Protein AF-A0A2L1KDX0-F1 (afdb_monomer_lite)

Organism: Pseudomonas aeruginosa (NCBI:txid287)

pLDDT: mean 83.4, std 14.48, range [37.75, 96.75]

Secondary structure (DSSP, 8-state):
----B-HHHHHHHHHHHHSPPPPPP--SS--HHHHHHHHTTEEEHHHHHHHHHTT--HHHHTTHHHHHHHHHHTTPPPEEEEPPPSSTT----EEEEEEHHHHHHHHHHHHHHT-S---HHHHHHHHHHHTT-SS--HHHHHHHTHHHHTTT------BSS----SS-----TTSSTTS---

Foldseek 3Di:
DDQADAPVLVVVLVVQLPPDADDDDPDPADDPLLVCCVVQQWDFLVSLLVLLLVFFCTPNSCVSVCLVSLCVRVVLDKDWGWDDDPDPPDDTDTGITHGLLSSLLSLLLCVLSRGRHDSPNSLVVCLVVLPPDPDDDPSSVCSVCVVVCPPVDHDDHHHPDDDDDPDPDPPDPPPVPPPDDD

Structure (mmCIF, N/CA/C/O backbone):
data_AF-A0A2L1KDX0-F1
#
_entry.id   AF-A0A2L1KDX0-F1
#
loop_
_atom_site.group_PDB
_atom_site.id
_atom_site.type_symbol
_atom_site.label_atom_id
_atom_site.label_alt_id
_atom_site.label_comp_id
_atom_site.label_asym_id
_atom_site.label_entity_id
_atom_site.label_seq_id
_atom_site.pdbx_PDB_ins_code
_atom_site.Cartn_x
_atom_site.Cartn_y
_atom_site.Cartn_z
_atom_site.occupancy
_atom_site.B_iso_or_equiv
_atom_site.auth_seq_id
_atom_site.auth_comp_id
_atom_site.auth_asym_id
_atom_site.auth_atom_id
_atom_site.pdbx_PDB_model_num
ATOM 1 N N . MET A 1 1 ? -5.563 15.302 -9.505 1.00 49.91 1 MET A N 1
ATOM 2 C CA . MET A 1 1 ? -4.332 14.512 -9.282 1.00 49.91 1 MET A CA 1
ATOM 3 C C . MET A 1 1 ? -3.136 15.306 -9.788 1.00 49.91 1 MET A C 1
ATOM 5 O O . MET A 1 1 ? -2.991 15.447 -10.994 1.00 49.91 1 MET A O 1
ATOM 9 N N . THR A 1 2 ? -2.333 15.890 -8.900 1.00 51.81 2 THR A N 1
ATOM 10 C CA . THR A 1 2 ? -1.117 16.643 -9.279 1.00 51.81 2 THR A CA 1
ATOM 11 C C . THR A 1 2 ? 0.015 16.386 -8.287 1.00 51.81 2 THR A C 1
ATOM 13 O O . THR A 1 2 ? 0.687 17.306 -7.841 1.00 51.81 2 THR A O 1
ATOM 16 N N . GLY A 1 3 ? 0.221 15.123 -7.917 1.00 62.00 3 GLY A N 1
ATOM 17 C CA . GLY A 1 3 ? 1.580 14.687 -7.620 1.00 62.00 3 GLY A CA 1
ATOM 18 C C . GLY A 1 3 ? 2.328 14.545 -8.944 1.00 62.00 3 GLY A C 1
ATOM 19 O O . GLY A 1 3 ? 1.717 14.214 -9.962 1.00 62.00 3 GLY A O 1
ATOM 20 N N . LYS A 1 4 ? 3.624 14.838 -8.966 1.00 73.31 4 LYS A N 1
ATOM 21 C CA . LYS A 1 4 ? 4.484 14.569 -10.120 1.00 73.31 4 LYS A CA 1
ATOM 22 C C . LYS A 1 4 ? 5.607 13.654 -9.646 1.00 73.31 4 LYS A C 1
ATOM 24 O O . LYS A 1 4 ? 6.218 13.939 -8.621 1.00 73.31 4 LYS A O 1
ATOM 29 N N . LEU A 1 5 ? 5.830 12.547 -10.350 1.00 85.12 5 LEU A N 1
ATOM 30 C CA . LEU A 1 5 ? 7.018 11.713 -10.148 1.00 85.12 5 LEU A CA 1
ATOM 31 C C . LEU A 1 5 ? 8.145 12.253 -11.021 1.00 85.12 5 LEU A C 1
ATOM 33 O O . LEU A 1 5 ? 7.871 12.759 -12.110 1.00 85.12 5 LEU A O 1
ATOM 37 N N . SER A 1 6 ? 9.398 12.112 -10.591 1.00 88.50 6 SER A N 1
ATOM 38 C CA . SER A 1 6 ? 10.500 12.451 -11.490 1.00 88.50 6 SER A CA 1
ATOM 39 C C . SER A 1 6 ? 10.538 11.484 -12.675 1.00 88.50 6 SER A C 1
ATOM 41 O O . SER A 1 6 ? 10.159 10.311 -12.554 1.00 88.50 6 SER A O 1
ATOM 43 N N . SER A 1 7 ? 11.008 11.957 -13.831 1.00 87.88 7 SER A N 1
ATOM 44 C CA . SER A 1 7 ? 11.210 11.097 -15.008 1.00 87.88 7 SER A CA 1
ATOM 45 C C . SER A 1 7 ? 12.053 9.855 -14.677 1.00 87.88 7 SER A C 1
ATOM 47 O O . SER A 1 7 ? 11.688 8.739 -15.049 1.00 87.88 7 SER A O 1
ATOM 49 N N . ASP A 1 8 ? 13.122 10.025 -13.894 1.00 89.38 8 ASP A N 1
ATOM 50 C CA . ASP A 1 8 ? 14.001 8.935 -13.461 1.00 89.38 8 ASP A CA 1
ATOM 51 C C . ASP A 1 8 ? 13.272 7.898 -12.600 1.00 89.38 8 ASP A C 1
ATOM 53 O O . ASP A 1 8 ? 13.445 6.692 -12.789 1.00 89.38 8 ASP A O 1
ATOM 57 N N . GLN A 1 9 ? 12.439 8.344 -11.653 1.00 89.94 9 GLN A N 1
ATOM 58 C CA . GLN A 1 9 ? 11.630 7.441 -10.831 1.00 89.94 9 GLN A CA 1
ATOM 59 C C . GLN A 1 9 ? 10.656 6.647 -11.697 1.00 89.94 9 GLN A C 1
ATOM 61 O O . GLN A 1 9 ? 10.554 5.429 -11.549 1.00 89.94 9 GLN A O 1
ATOM 66 N N . LEU A 1 10 ? 9.980 7.316 -12.633 1.00 91.12 10 LEU A N 1
ATOM 67 C CA . LEU A 1 10 ? 9.020 6.676 -13.524 1.00 91.12 10 LEU A CA 1
ATOM 68 C C . LEU A 1 10 ? 9.699 5.649 -14.438 1.00 91.12 10 LEU A C 1
ATOM 70 O O . LEU A 1 10 ? 9.182 4.544 -14.598 1.00 91.12 10 LEU A O 1
ATOM 74 N N . GLN A 1 11 ? 10.884 5.957 -14.972 1.00 91.50 11 GLN A N 1
ATOM 75 C CA . GLN A 1 11 ? 11.664 5.018 -15.782 1.00 91.50 11 GLN A CA 1
ATOM 76 C C . GLN A 1 11 ? 12.094 3.783 -14.978 1.00 91.50 11 GLN A C 1
ATOM 78 O O . GLN A 1 11 ? 12.028 2.661 -15.484 1.00 91.50 11 GLN A O 1
ATOM 83 N N . ARG A 1 12 ? 12.506 3.961 -13.717 1.00 92.19 12 ARG A N 1
ATOM 84 C CA . ARG A 1 12 ? 12.883 2.843 -12.837 1.00 92.19 12 ARG A CA 1
ATOM 85 C C . ARG A 1 12 ? 11.685 1.975 -12.456 1.00 92.19 12 ARG A C 1
ATOM 87 O O . ARG A 1 12 ? 11.806 0.752 -12.491 1.00 92.19 12 ARG A O 1
ATOM 94 N N . ILE A 1 13 ? 10.540 2.588 -12.149 1.00 92.81 13 ILE A N 1
ATOM 95 C CA . ILE A 1 13 ? 9.279 1.873 -11.899 1.00 92.81 13 ILE A CA 1
ATOM 96 C C . ILE A 1 13 ? 8.877 1.087 -13.148 1.00 92.81 13 ILE A C 1
ATOM 98 O O . ILE A 1 13 ? 8.608 -0.105 -13.053 1.00 92.81 13 ILE A O 1
ATOM 102 N N . TYR A 1 14 ? 8.908 1.714 -14.326 1.00 92.31 14 TYR A N 1
ATOM 103 C CA . TYR A 1 14 ? 8.610 1.042 -15.590 1.00 92.31 14 TYR A CA 1
ATOM 104 C C . TYR A 1 14 ? 9.521 -0.170 -15.813 1.00 92.31 14 TYR A C 1
ATOM 106 O O . TYR A 1 14 ? 9.027 -1.271 -16.049 1.00 92.31 14 TYR A O 1
ATOM 114 N N . LYS A 1 15 ? 10.840 0.002 -15.652 1.00 92.50 15 LYS A N 1
ATOM 115 C CA . LYS A 1 15 ? 11.811 -1.092 -15.777 1.00 92.50 15 LYS A CA 1
ATOM 116 C C . LYS A 1 15 ? 11.481 -2.252 -14.831 1.00 92.50 15 LYS A C 1
ATOM 118 O O . LYS A 1 15 ? 11.413 -3.390 -15.286 1.00 92.50 15 LYS A O 1
ATOM 123 N N . LEU A 1 16 ? 11.209 -1.967 -13.557 1.00 92.19 16 LEU A N 1
ATOM 124 C CA . LEU A 1 16 ? 10.825 -2.985 -12.574 1.00 92.19 16 LEU A CA 1
ATOM 125 C C . LEU A 1 16 ? 9.546 -3.720 -12.993 1.00 92.19 16 LEU A C 1
ATOM 127 O O . LEU A 1 16 ? 9.490 -4.947 -12.959 1.00 92.19 16 LEU A O 1
ATOM 131 N N . LEU A 1 17 ? 8.519 -2.987 -13.424 1.00 91.81 17 LEU A N 1
ATOM 132 C CA . LEU A 1 17 ? 7.225 -3.565 -13.783 1.00 91.81 17 LEU A CA 1
ATOM 133 C C . LEU A 1 17 ? 7.271 -4.401 -15.069 1.00 91.81 17 LEU A C 1
ATOM 135 O O . LEU A 1 17 ? 6.442 -5.300 -15.221 1.00 91.81 17 LEU A O 1
ATOM 139 N N . THR A 1 18 ? 8.241 -4.150 -15.957 1.00 91.56 18 THR A N 1
ATOM 140 C CA . THR A 1 18 ? 8.487 -4.983 -17.149 1.00 91.56 18 THR A CA 1
ATOM 141 C C . THR A 1 18 ? 9.176 -6.315 -16.847 1.00 91.56 18 THR A C 1
ATOM 143 O O . THR A 1 18 ? 9.129 -7.222 -17.678 1.00 91.56 18 THR A O 1
ATOM 146 N N . GLU A 1 19 ? 9.788 -6.480 -15.670 1.00 90.12 19 GLU A N 1
ATOM 147 C CA . GLU A 1 19 ? 10.314 -7.780 -15.249 1.00 90.12 19 GLU A CA 1
ATOM 148 C C . GLU A 1 19 ? 9.167 -8.778 -15.019 1.00 90.12 19 GLU A C 1
ATOM 150 O O . GLU A 1 19 ? 8.057 -8.408 -14.615 1.00 90.12 19 GLU A O 1
ATOM 155 N N . LYS A 1 20 ? 9.447 -10.071 -15.243 1.00 86.38 20 LYS A N 1
ATOM 156 C CA . LYS A 1 20 ? 8.461 -11.148 -15.090 1.00 86.38 20 LYS A CA 1
ATOM 157 C C . LYS A 1 20 ? 7.826 -11.085 -13.702 1.00 86.38 20 LYS A C 1
ATOM 159 O O . LYS A 1 20 ? 8.500 -11.287 -12.694 1.00 86.38 20 LYS A O 1
ATOM 164 N N . ARG A 1 21 ? 6.516 -10.838 -13.668 1.00 84.06 21 ARG A N 1
ATOM 165 C CA . ARG A 1 21 ? 5.755 -10.734 -12.424 1.00 84.06 21 ARG A CA 1
ATOM 166 C C . ARG A 1 21 ? 5.834 -12.056 -11.640 1.00 84.06 21 ARG A C 1
ATOM 168 O O . ARG A 1 21 ? 5.499 -13.102 -12.209 1.00 84.06 21 ARG A O 1
ATOM 175 N N . PRO A 1 22 ? 6.243 -12.027 -10.358 1.00 81.69 22 PRO A N 1
ATOM 176 C CA . PRO A 1 22 ? 6.112 -13.173 -9.470 1.00 81.69 22 PRO A CA 1
ATOM 177 C C . PRO A 1 22 ? 4.653 -13.627 -9.401 1.00 81.69 22 PRO A C 1
ATOM 179 O O . PRO A 1 22 ? 3.738 -12.800 -9.370 1.00 81.69 22 PRO A O 1
ATOM 182 N N . ARG A 1 23 ? 4.420 -14.942 -9.383 1.00 78.00 23 ARG A N 1
ATOM 183 C CA . ARG A 1 23 ? 3.089 -15.455 -9.054 1.00 78.00 23 ARG A CA 1
ATOM 184 C C . ARG A 1 23 ? 2.869 -15.229 -7.567 1.00 78.00 23 ARG A C 1
ATOM 186 O O . ARG A 1 23 ? 3.692 -15.642 -6.757 1.00 78.00 23 ARG A O 1
ATOM 193 N N . LEU A 1 24 ? 1.787 -14.540 -7.240 1.00 77.62 24 LEU A N 1
ATOM 194 C CA . LEU A 1 24 ? 1.299 -14.472 -5.877 1.00 77.62 24 LEU A CA 1
ATOM 195 C C . LEU A 1 24 ? 0.308 -15.611 -5.714 1.00 77.62 24 LEU A C 1
ATOM 197 O O . LEU A 1 24 ? -0.673 -15.668 -6.455 1.00 77.62 24 LEU A O 1
ATOM 201 N N . ASP A 1 25 ? 0.581 -16.508 -4.777 1.00 70.31 25 ASP A N 1
ATOM 202 C CA . ASP A 1 25 ? -0.404 -17.506 -4.390 1.00 70.31 25 ASP A CA 1
ATOM 203 C C . ASP A 1 25 ? -1.550 -16.811 -3.650 1.00 70.31 25 ASP A C 1
ATOM 205 O O . ASP A 1 25 ? -1.316 -15.915 -2.824 1.00 70.31 25 ASP A O 1
ATOM 209 N N . ASP A 1 26 ? -2.783 -17.229 -3.942 1.00 65.69 26 ASP A N 1
ATOM 210 C CA . ASP A 1 26 ? -3.959 -16.805 -3.187 1.00 65.69 26 ASP A CA 1
ATOM 211 C C . ASP A 1 26 ? -3.832 -17.343 -1.760 1.00 65.69 26 ASP A C 1
ATOM 213 O O . ASP A 1 26 ? -4.078 -18.510 -1.454 1.00 65.69 26 ASP A O 1
ATOM 217 N N . ARG A 1 27 ? -3.365 -16.469 -0.870 1.00 75.38 27 ARG A N 1
ATOM 218 C CA . ARG A 1 27 ? -3.181 -16.778 0.544 1.00 75.38 27 ARG A CA 1
ATOM 219 C C . ARG A 1 27 ? -4.527 -16.741 1.252 1.00 75.38 27 ARG A C 1
ATOM 221 O O . ARG A 1 27 ? -5.283 -15.790 1.093 1.00 75.38 27 ARG A O 1
ATOM 228 N N . MET A 1 28 ? -4.780 -17.746 2.088 1.00 76.56 28 MET A N 1
ATOM 229 C CA . MET A 1 28 ? -6.018 -17.910 2.866 1.00 76.56 28 MET A CA 1
ATOM 230 C C . MET A 1 28 ? -6.064 -17.080 4.163 1.00 76.56 28 MET A C 1
ATOM 232 O O . MET A 1 28 ? -7.025 -17.184 4.918 1.00 76.56 28 MET A O 1
ATOM 236 N N . GLY A 1 29 ? -5.044 -16.271 4.464 1.00 85.75 29 GLY A N 1
ATOM 237 C CA . GLY A 1 29 ? -5.042 -15.476 5.690 1.00 85.75 29 GLY A CA 1
ATOM 238 C C . GLY A 1 29 ? -3.926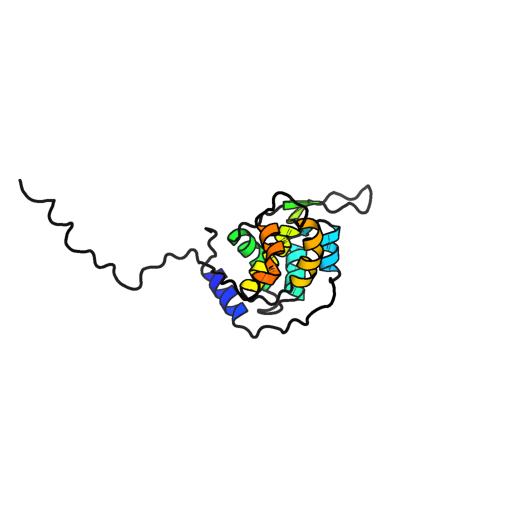 -14.444 5.775 1.00 85.75 29 GLY A C 1
ATOM 239 O O . GLY A 1 29 ? -3.033 -14.392 4.929 1.00 85.75 29 GLY A O 1
ATOM 240 N N . LEU A 1 30 ? -4.001 -13.633 6.831 1.00 90.00 30 LEU A N 1
ATOM 241 C CA . LEU A 1 30 ? -3.057 -12.557 7.120 1.00 90.00 30 LEU A CA 1
ATOM 242 C C . LEU A 1 30 ? -1.716 -13.113 7.611 1.00 90.00 30 LEU A C 1
ATOM 244 O O . LEU A 1 30 ? -1.665 -13.966 8.506 1.00 90.00 30 LEU A O 1
ATOM 248 N N . THR A 1 31 ? -0.628 -12.574 7.078 1.00 90.62 31 THR A N 1
ATOM 249 C CA . THR A 1 31 ? 0.738 -12.751 7.582 1.00 90.62 31 THR A CA 1
ATOM 250 C C . THR A 1 31 ? 0.916 -12.078 8.951 1.00 90.62 31 THR A C 1
ATOM 252 O O . THR A 1 31 ? 0.115 -11.222 9.333 1.00 90.62 31 THR A O 1
ATOM 255 N N . PRO A 1 32 ? 1.973 -12.419 9.713 1.00 89.94 32 PRO A N 1
ATOM 256 C CA . PRO A 1 32 ? 2.265 -11.741 10.976 1.00 89.94 32 PRO A CA 1
ATOM 257 C C . PRO A 1 32 ? 2.405 -10.217 10.839 1.00 89.94 32 PRO A C 1
ATOM 259 O O . PRO A 1 32 ? 1.898 -9.490 11.686 1.00 89.94 32 PRO A O 1
ATOM 262 N N . ALA A 1 33 ? 3.026 -9.730 9.758 1.00 89.00 33 ALA A N 1
ATOM 263 C CA . ALA A 1 33 ? 3.182 -8.297 9.498 1.00 89.00 33 ALA A CA 1
ATOM 264 C C . ALA A 1 33 ? 1.835 -7.606 9.226 1.00 89.00 33 ALA A C 1
ATOM 266 O O . ALA A 1 33 ? 1.561 -6.534 9.758 1.00 89.00 33 ALA A O 1
ATOM 267 N N . GLU A 1 34 ? 0.958 -8.249 8.453 1.00 93.12 34 GLU A N 1
ATOM 268 C CA . GLU A 1 34 ? -0.387 -7.738 8.174 1.00 93.12 34 GLU A CA 1
ATOM 269 C C . GLU A 1 34 ? -1.267 -7.714 9.430 1.00 93.12 34 GLU A C 1
ATOM 271 O O . GLU A 1 34 ? -2.015 -6.763 9.636 1.00 93.12 34 GLU A O 1
ATOM 276 N N . ARG A 1 35 ? -1.155 -8.718 10.310 1.00 92.81 35 ARG A N 1
ATOM 277 C CA . ARG A 1 35 ? -1.843 -8.693 11.614 1.00 92.81 35 ARG A CA 1
ATOM 278 C C . ARG A 1 35 ? -1.322 -7.569 12.497 1.00 92.81 35 ARG A C 1
ATOM 280 O O . ARG A 1 35 ? -2.125 -6.826 13.047 1.00 92.81 35 ARG A O 1
ATOM 287 N N . ALA A 1 36 ? -0.002 -7.397 12.566 1.00 90.19 36 ALA A N 1
ATOM 288 C CA . ALA A 1 36 ? 0.612 -6.323 13.339 1.00 90.19 36 ALA A CA 1
ATOM 289 C C . ALA A 1 36 ? 0.168 -4.932 12.853 1.00 90.19 36 ALA A C 1
ATOM 291 O O . ALA A 1 36 ? -0.107 -4.068 13.682 1.00 90.19 36 ALA A O 1
ATOM 292 N N . LEU A 1 37 ? 0.025 -4.734 11.535 1.00 92.50 37 LEU A N 1
ATOM 293 C CA . LEU A 1 37 ? -0.551 -3.519 10.943 1.00 92.50 37 LEU A CA 1
ATOM 294 C C . LEU A 1 37 ? -1.965 -3.241 11.483 1.00 92.50 37 LEU A C 1
ATOM 296 O O . LEU A 1 37 ? -2.263 -2.110 11.867 1.00 92.50 37 LEU A O 1
ATOM 300 N N . LEU A 1 38 ? -2.832 -4.259 11.521 1.00 93.00 38 LEU A N 1
ATOM 301 C CA . LEU A 1 38 ? -4.207 -4.112 12.013 1.00 93.00 38 LEU A CA 1
ATOM 302 C C . LEU A 1 38 ? -4.254 -3.863 13.527 1.00 93.00 38 LEU A C 1
ATOM 304 O O . LEU A 1 38 ? -4.964 -2.968 13.976 1.00 93.00 38 LEU A O 1
ATOM 308 N N . GLU A 1 39 ? -3.487 -4.627 14.306 1.00 90.06 39 GLU A N 1
ATOM 309 C CA . GLU A 1 39 ? -3.449 -4.539 15.773 1.00 90.06 39 GLU A CA 1
ATOM 310 C C . GLU A 1 39 ? -2.868 -3.209 16.266 1.00 90.06 39 GLU A C 1
ATOM 312 O O . GLU A 1 39 ? -3.370 -2.632 17.229 1.00 90.06 39 GLU A O 1
ATOM 317 N N . CYS A 1 40 ? -1.826 -2.701 15.601 1.00 87.50 40 CYS A N 1
ATOM 318 C CA . CYS A 1 40 ? -1.191 -1.434 15.967 1.00 87.50 40 CYS A CA 1
ATOM 319 C C . CYS A 1 40 ? -1.951 -0.203 15.450 1.00 87.50 40 CYS A C 1
ATOM 321 O O . CYS A 1 40 ? -1.585 0.918 15.797 1.00 87.50 40 CYS A O 1
ATOM 323 N N . GLY A 1 41 ? -2.972 -0.380 14.603 1.00 89.94 41 GLY A N 1
ATOM 324 C CA . GLY A 1 41 ? -3.711 0.730 13.996 1.00 89.94 41 GLY A CA 1
ATOM 325 C C . GLY A 1 41 ? -2.918 1.523 12.945 1.00 89.94 41 GLY A C 1
ATOM 326 O O . GLY A 1 41 ? -3.360 2.588 12.509 1.00 89.94 41 GLY A O 1
ATOM 327 N N . GLY A 1 42 ? -1.773 1.010 12.500 1.00 92.81 42 GLY A N 1
ATOM 328 C CA . GLY A 1 42 ? -0.905 1.656 11.523 1.00 92.81 42 GLY A CA 1
ATOM 329 C C . GLY A 1 42 ? 0.414 0.915 11.344 1.00 92.81 42 GLY A C 1
ATOM 330 O O . GLY A 1 42 ? 0.694 -0.070 12.029 1.00 92.81 42 GLY A O 1
ATOM 331 N N . ILE A 1 43 ? 1.226 1.390 10.405 1.00 94.06 43 ILE A N 1
ATOM 332 C CA . ILE A 1 43 ? 2.524 0.797 10.071 1.00 94.06 43 ILE A CA 1
ATOM 333 C C . ILE A 1 43 ? 3.560 1.884 9.814 1.00 94.06 43 ILE A C 1
ATOM 335 O O . ILE A 1 43 ? 3.275 2.875 9.138 1.00 94.06 43 ILE A O 1
ATOM 339 N N . SER A 1 44 ? 4.759 1.715 10.375 1.00 93.44 44 SER A N 1
ATOM 340 C CA . SER A 1 44 ? 5.863 2.644 10.122 1.00 93.44 44 SER A CA 1
ATOM 341 C C . SER A 1 44 ? 6.338 2.534 8.675 1.00 93.44 44 SER A C 1
ATOM 343 O O . SER A 1 44 ? 6.121 1.514 8.019 1.00 93.44 44 SER A O 1
ATOM 345 N N . ARG A 1 45 ? 7.028 3.562 8.171 1.00 92.44 45 ARG A N 1
ATOM 346 C CA . ARG A 1 45 ? 7.588 3.531 6.813 1.00 92.44 45 ARG A CA 1
ATOM 347 C C . ARG A 1 45 ? 8.488 2.311 6.587 1.00 92.44 45 ARG A C 1
ATOM 349 O O . ARG A 1 45 ? 8.344 1.646 5.571 1.00 92.44 45 ARG A O 1
ATOM 356 N N . SER A 1 46 ? 9.379 2.006 7.531 1.00 90.12 46 SER A N 1
ATOM 357 C CA . SER A 1 46 ? 10.303 0.870 7.405 1.00 90.12 46 SER A CA 1
ATOM 358 C C . SER A 1 46 ? 9.574 -0.470 7.407 1.00 90.12 46 SER A C 1
ATOM 360 O O . SER A 1 46 ? 9.838 -1.302 6.548 1.00 90.12 46 SER A O 1
ATOM 362 N N . ASP A 1 47 ? 8.610 -0.659 8.313 1.00 92.12 47 ASP A N 1
ATOM 363 C CA . ASP A 1 47 ? 7.841 -1.909 8.357 1.00 92.12 47 ASP A CA 1
ATOM 364 C C . ASP A 1 47 ? 6.978 -2.072 7.090 1.00 92.12 47 ASP A C 1
ATOM 366 O O . ASP A 1 47 ? 6.716 -3.188 6.641 1.00 92.12 47 ASP A O 1
ATOM 370 N N . PHE A 1 48 ? 6.515 -0.960 6.505 1.00 93.94 48 PHE A N 1
ATOM 371 C CA . PHE A 1 48 ? 5.755 -0.975 5.258 1.00 93.94 48 PHE A CA 1
ATOM 372 C C . PHE A 1 48 ? 6.627 -1.362 4.063 1.00 93.94 48 PHE A C 1
ATOM 374 O O . PHE A 1 48 ? 6.194 -2.154 3.223 1.00 93.94 48 PHE A O 1
ATOM 381 N N . ASP A 1 49 ? 7.863 -0.862 4.010 1.00 92.19 49 ASP A N 1
ATOM 382 C CA . ASP A 1 49 ? 8.845 -1.280 3.011 1.00 92.19 49 ASP A CA 1
ATOM 383 C C . ASP A 1 49 ? 9.098 -2.789 3.112 1.00 92.19 49 ASP A C 1
ATOM 385 O O . ASP A 1 49 ? 9.023 -3.487 2.100 1.00 92.19 49 ASP A O 1
ATOM 389 N N . ASP A 1 50 ? 9.293 -3.313 4.325 1.00 90.56 50 ASP A N 1
ATOM 390 C CA . ASP A 1 50 ? 9.481 -4.748 4.566 1.00 90.56 50 ASP A CA 1
ATOM 391 C C . ASP A 1 50 ? 8.260 -5.577 4.134 1.00 90.56 50 ASP A C 1
ATOM 393 O O . ASP A 1 50 ? 8.405 -6.631 3.505 1.00 90.56 50 ASP A O 1
ATOM 397 N N . LEU A 1 51 ? 7.045 -5.084 4.401 1.00 91.75 51 LEU A N 1
ATOM 398 C CA . LEU A 1 51 ? 5.798 -5.719 3.964 1.00 91.75 51 LEU A CA 1
ATOM 399 C C . LEU A 1 51 ? 5.718 -5.812 2.433 1.00 91.75 51 LEU A C 1
ATOM 401 O O . LEU A 1 51 ? 5.315 -6.847 1.895 1.00 91.75 51 LEU A O 1
ATOM 405 N N . ILE A 1 52 ? 6.129 -4.761 1.719 1.00 93.25 52 ILE A N 1
ATOM 406 C CA . ILE A 1 52 ? 6.187 -4.769 0.252 1.00 93.25 52 ILE A CA 1
ATOM 407 C C . ILE A 1 52 ? 7.249 -5.759 -0.228 1.00 93.25 52 ILE A C 1
ATOM 409 O O . ILE A 1 52 ? 6.953 -6.602 -1.077 1.00 93.25 52 ILE A O 1
ATOM 413 N N . ILE A 1 53 ? 8.460 -5.691 0.330 1.00 89.69 53 ILE A N 1
ATOM 414 C CA . ILE A 1 53 ? 9.608 -6.535 -0.038 1.00 89.69 53 ILE A CA 1
ATOM 415 C C . ILE A 1 53 ? 9.291 -8.024 0.124 1.00 89.69 53 ILE A C 1
ATOM 417 O O . ILE A 1 53 ? 9.712 -8.838 -0.699 1.00 89.69 53 ILE A O 1
ATOM 421 N N . ALA A 1 54 ? 8.497 -8.383 1.134 1.00 87.44 54 ALA A N 1
ATOM 422 C CA . ALA A 1 54 ? 8.065 -9.757 1.367 1.00 87.44 54 ALA A CA 1
ATOM 423 C C . ALA A 1 54 ? 7.245 -10.358 0.208 1.00 87.44 54 ALA A C 1
ATOM 425 O O . ALA A 1 54 ? 7.091 -11.577 0.134 1.00 87.44 54 ALA A O 1
ATOM 426 N N . THR A 1 55 ? 6.694 -9.529 -0.684 1.00 86.06 55 THR A N 1
ATOM 427 C CA . THR A 1 55 ? 5.823 -9.970 -1.789 1.00 86.06 55 THR A CA 1
ATOM 428 C C . THR A 1 55 ? 6.338 -9.565 -3.168 1.00 86.06 55 THR A C 1
ATOM 430 O O . THR A 1 55 ? 6.213 -10.330 -4.125 1.00 86.06 55 THR A O 1
ATOM 433 N N . GLU A 1 56 ? 6.992 -8.410 -3.266 1.00 90.00 56 GLU A N 1
ATOM 434 C CA . GLU A 1 56 ? 7.544 -7.863 -4.496 1.00 90.00 56 GLU A CA 1
ATOM 435 C C . GLU A 1 56 ? 9.074 -7.865 -4.456 1.00 90.00 56 GLU A C 1
ATOM 437 O O . GLU A 1 56 ? 9.720 -6.944 -3.951 1.00 90.00 56 GLU A O 1
ATOM 442 N N . TYR A 1 57 ? 9.658 -8.910 -5.039 1.00 85.56 57 TYR A N 1
ATOM 443 C CA . TYR A 1 57 ? 11.107 -9.096 -5.068 1.00 85.56 57 TYR A CA 1
ATOM 444 C C . TYR A 1 57 ? 11.778 -8.567 -6.350 1.00 85.56 57 TYR A C 1
ATOM 446 O O . TYR A 1 57 ? 13.010 -8.549 -6.435 1.00 85.56 57 TYR A O 1
ATOM 454 N N . ARG A 1 58 ? 11.009 -8.114 -7.356 1.00 90.12 58 ARG A N 1
ATOM 455 C CA . ARG A 1 58 ? 11.572 -7.569 -8.607 1.00 90.12 58 ARG A CA 1
ATOM 456 C C . ARG A 1 58 ? 12.501 -6.386 -8.349 1.00 90.12 58 ARG A C 1
ATOM 458 O O . ARG A 1 58 ? 12.356 -5.650 -7.368 1.00 90.12 58 ARG A O 1
ATOM 465 N N . GLY A 1 59 ? 13.480 -6.214 -9.234 1.00 80.94 59 GLY A N 1
ATOM 466 C CA . GLY A 1 59 ? 14.501 -5.180 -9.096 1.00 80.94 59 GLY A CA 1
ATOM 467 C C . GLY A 1 59 ? 15.285 -5.258 -7.779 1.00 80.94 59 GLY A C 1
ATOM 468 O O . GLY A 1 59 ? 15.639 -4.212 -7.241 1.00 80.94 5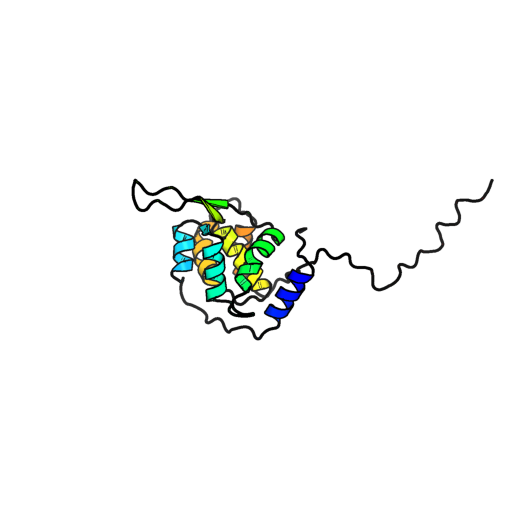9 GLY A O 1
ATOM 469 N N . PHE A 1 60 ? 15.527 -6.465 -7.249 1.00 82.62 60 PHE A N 1
ATOM 470 C CA . PHE A 1 60 ? 16.191 -6.703 -5.957 1.00 82.62 60 PHE A CA 1
ATOM 471 C C . PHE A 1 60 ? 15.462 -6.043 -4.783 1.00 82.62 60 PHE A C 1
ATOM 473 O O . PHE A 1 60 ? 16.057 -5.274 -4.025 1.00 82.62 60 PHE A O 1
ATOM 480 N N . ALA A 1 61 ? 14.160 -6.322 -4.653 1.00 81.81 61 ALA A N 1
ATOM 481 C CA . ALA A 1 61 ? 13.333 -5.788 -3.571 1.00 81.81 61 ALA A CA 1
ATOM 482 C C . ALA A 1 61 ? 13.301 -4.240 -3.529 1.00 81.81 61 ALA A C 1
ATOM 484 O O . ALA A 1 61 ? 13.142 -3.615 -2.481 1.00 81.81 61 ALA A O 1
ATOM 485 N N . ALA A 1 62 ? 13.444 -3.584 -4.686 1.00 85.62 62 ALA A N 1
ATOM 486 C CA . ALA A 1 62 ? 13.454 -2.123 -4.767 1.00 85.62 62 ALA A CA 1
ATOM 487 C C . ALA A 1 62 ? 12.062 -1.489 -4.616 1.00 85.62 62 ALA A C 1
ATOM 489 O O . ALA A 1 62 ? 11.971 -0.268 -4.499 1.00 85.62 62 ALA A O 1
ATOM 490 N N . ALA A 1 63 ? 10.985 -2.280 -4.625 1.00 87.44 63 ALA A N 1
ATOM 491 C CA . ALA A 1 63 ? 9.619 -1.766 -4.652 1.00 87.44 63 ALA A CA 1
ATOM 492 C C . ALA A 1 63 ? 9.241 -0.925 -3.424 1.00 87.44 63 ALA A C 1
ATOM 494 O O . ALA A 1 63 ? 8.589 0.105 -3.596 1.00 87.44 63 ALA A O 1
ATOM 495 N N . GLY A 1 64 ? 9.714 -1.295 -2.225 1.00 85.69 64 GLY A N 1
ATOM 496 C CA . GLY A 1 64 ? 9.505 -0.501 -1.004 1.00 85.69 64 GLY A CA 1
ATOM 497 C C . GLY A 1 64 ? 10.012 0.938 -1.154 1.00 85.69 64 GLY A C 1
ATOM 498 O O . GLY A 1 64 ? 9.329 1.894 -0.812 1.00 85.69 64 GLY A O 1
ATOM 499 N N . ARG A 1 65 ? 11.127 1.136 -1.870 1.00 88.19 65 ARG A N 1
ATOM 500 C CA . ARG A 1 65 ? 11.723 2.467 -2.097 1.00 88.19 65 ARG A CA 1
ATOM 501 C C . ARG A 1 65 ? 10.815 3.430 -2.866 1.00 88.19 65 ARG A C 1
ATOM 503 O O . ARG A 1 65 ? 11.040 4.637 -2.824 1.00 88.19 65 ARG A O 1
ATOM 510 N N . TYR A 1 66 ? 9.822 2.920 -3.596 1.00 91.31 66 TYR A N 1
ATOM 511 C CA . TYR A 1 66 ? 8.857 3.748 -4.319 1.00 91.31 66 TYR A CA 1
ATOM 512 C C . TYR A 1 66 ? 7.599 4.047 -3.502 1.00 91.31 66 TYR A C 1
ATOM 514 O O . TYR A 1 66 ? 6.852 4.941 -3.894 1.00 91.31 66 TYR A O 1
ATOM 522 N N . ALA A 1 67 ? 7.366 3.359 -2.379 1.00 92.06 67 ALA A N 1
ATOM 523 C CA . ALA A 1 67 ? 6.161 3.503 -1.566 1.00 92.06 67 ALA A CA 1
ATOM 524 C C . ALA A 1 67 ? 5.921 4.955 -1.152 1.00 92.06 67 ALA A C 1
ATOM 526 O O . ALA A 1 67 ? 4.834 5.482 -1.354 1.00 92.06 67 ALA A O 1
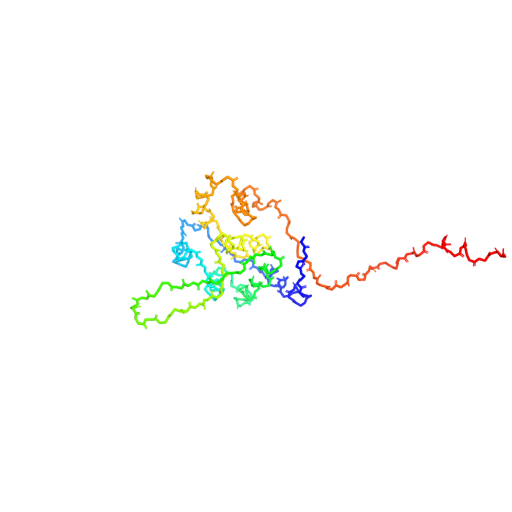ATOM 527 N N . GLU A 1 68 ? 6.951 5.633 -0.649 1.00 92.12 68 GLU A N 1
ATOM 528 C CA . GLU A 1 68 ? 6.850 7.024 -0.207 1.00 92.12 68 GLU A CA 1
ATOM 529 C C . GLU A 1 68 ? 6.534 7.994 -1.358 1.00 92.12 68 GLU A C 1
ATOM 531 O O . GLU A 1 68 ? 5.671 8.863 -1.228 1.00 92.12 68 GLU A O 1
ATOM 536 N N . ALA A 1 69 ? 7.193 7.826 -2.507 1.00 92.12 69 ALA A N 1
ATOM 537 C CA . ALA A 1 69 ? 6.945 8.658 -3.681 1.00 92.12 69 ALA A CA 1
ATOM 538 C C . ALA A 1 69 ? 5.536 8.425 -4.251 1.00 92.12 69 ALA A C 1
ATOM 540 O O . ALA A 1 69 ? 4.854 9.372 -4.644 1.00 92.12 69 ALA A O 1
ATOM 541 N N . LEU A 1 70 ? 5.080 7.170 -4.261 1.00 93.69 70 LEU A N 1
ATOM 542 C CA . LEU A 1 70 ? 3.729 6.805 -4.678 1.00 93.69 70 LEU A CA 1
ATOM 543 C C . LEU A 1 70 ? 2.681 7.321 -3.686 1.00 93.69 70 LEU A C 1
ATOM 545 O O . LEU A 1 70 ? 1.677 7.875 -4.124 1.00 93.69 70 LEU A O 1
ATOM 549 N N . ALA A 1 71 ? 2.927 7.231 -2.378 1.00 93.75 71 ALA A N 1
ATOM 550 C CA . ALA A 1 71 ? 2.058 7.799 -1.349 1.00 93.75 71 ALA A CA 1
ATOM 551 C C . ALA A 1 71 ? 1.864 9.302 -1.570 1.00 93.75 71 ALA A C 1
ATOM 553 O O . ALA A 1 71 ? 0.733 9.778 -1.649 1.00 93.75 71 ALA A O 1
ATOM 554 N N . ALA A 1 72 ? 2.959 10.039 -1.780 1.00 92.12 72 ALA A N 1
ATOM 555 C CA . ALA A 1 72 ? 2.903 11.460 -2.104 1.00 92.12 72 ALA A CA 1
ATOM 556 C C . ALA A 1 72 ? 2.147 11.724 -3.421 1.00 92.12 72 ALA A C 1
ATOM 558 O O . ALA A 1 72 ? 1.325 12.640 -3.491 1.00 92.12 72 ALA A O 1
ATOM 559 N N . TYR A 1 73 ? 2.372 10.904 -4.455 1.00 92.38 73 TYR A N 1
ATOM 560 C CA . TYR A 1 73 ? 1.691 11.034 -5.745 1.00 92.38 73 TYR A CA 1
ATOM 561 C C . TYR A 1 73 ? 0.170 10.849 -5.630 1.00 92.38 73 TYR A C 1
ATOM 563 O O . TYR A 1 73 ? -0.598 11.638 -6.190 1.00 92.38 73 TYR A O 1
ATOM 571 N N . PHE A 1 74 ? -0.258 9.841 -4.868 1.00 91.94 74 PHE A N 1
ATOM 572 C CA . PHE A 1 74 ? -1.662 9.523 -4.602 1.00 91.94 74 PHE A CA 1
ATOM 573 C C . PHE A 1 74 ? -2.264 10.327 -3.442 1.00 91.94 74 PHE A C 1
ATOM 575 O O . PHE A 1 74 ? -3.428 10.125 -3.120 1.00 91.94 74 PHE A O 1
ATOM 582 N N . ARG A 1 75 ? -1.511 11.271 -2.856 1.00 92.31 75 ARG A N 1
ATOM 583 C CA . ARG A 1 75 ? -1.929 12.108 -1.714 1.00 92.31 75 ARG A CA 1
ATOM 584 C C . ARG A 1 75 ? -2.366 11.303 -0.488 1.00 92.31 75 ARG A C 1
ATOM 586 O O . ARG A 1 75 ? -3.245 11.727 0.256 1.00 92.31 75 ARG A O 1
ATOM 593 N N . ILE A 1 76 ? -1.722 10.166 -0.269 1.00 94.25 76 ILE A N 1
ATOM 594 C CA . ILE A 1 76 ? -1.924 9.354 0.924 1.00 94.25 76 ILE A CA 1
ATOM 595 C C . ILE A 1 76 ? -1.234 10.057 2.099 1.00 94.25 76 ILE A C 1
ATOM 597 O O . ILE A 1 76 ? -0.031 10.340 2.014 1.00 94.25 76 ILE A O 1
ATOM 601 N N . PRO A 1 77 ? -1.970 10.388 3.173 1.00 92.94 77 PRO A N 1
ATOM 602 C CA . PRO A 1 77 ? -1.423 11.144 4.284 1.00 92.94 77 PRO A CA 1
ATOM 603 C C . PRO A 1 77 ? -0.420 10.301 5.072 1.00 92.94 77 PRO A C 1
ATOM 605 O O . PRO A 1 77 ? -0.642 9.124 5.355 1.00 92.94 77 PRO A O 1
ATOM 608 N N . LYS A 1 78 ? 0.684 10.939 5.459 1.00 92.88 78 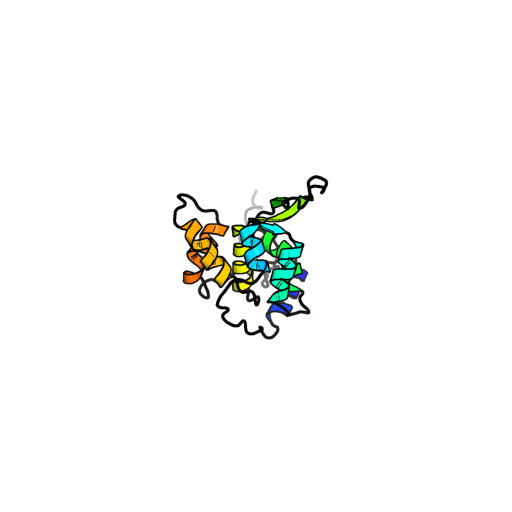LYS A N 1
ATOM 609 C CA . LYS A 1 78 ? 1.581 10.402 6.478 1.00 92.88 78 LYS A CA 1
ATOM 610 C C . LYS A 1 78 ? 1.066 10.794 7.850 1.00 92.88 78 LYS A C 1
ATOM 612 O O . LYS A 1 78 ? 0.573 11.906 8.038 1.00 92.88 78 LYS A O 1
ATOM 617 N N . VAL A 1 79 ? 1.231 9.892 8.802 1.00 92.94 79 VAL A N 1
ATOM 618 C CA . VAL A 1 79 ? 0.868 10.110 10.200 1.00 92.94 79 VAL A CA 1
ATOM 619 C C . VAL A 1 79 ? 2.050 9.768 11.093 1.00 92.94 79 VAL A C 1
ATOM 621 O O . VAL A 1 79 ? 2.852 8.890 10.770 1.00 92.94 79 VAL A O 1
ATOM 624 N N . SER A 1 80 ? 2.145 10.454 12.227 1.00 91.06 80 SER A N 1
ATOM 625 C CA . SER A 1 80 ? 3.078 10.083 13.286 1.00 91.06 80 SER A CA 1
ATOM 626 C C . SER A 1 80 ? 2.441 8.992 14.140 1.00 91.06 80 SER A C 1
ATOM 628 O O . SER A 1 80 ? 1.352 9.164 14.689 1.00 91.06 80 SER A O 1
ATOM 630 N N . LEU A 1 81 ? 3.115 7.854 14.226 1.00 88.62 81 LEU A N 1
ATOM 631 C CA . LEU A 1 81 ? 2.696 6.680 14.974 1.00 88.62 81 LEU A CA 1
ATOM 632 C C . LEU A 1 81 ? 3.495 6.583 16.272 1.00 88.62 81 LEU A C 1
ATOM 634 O O . LEU A 1 81 ? 4.712 6.765 16.277 1.00 88.62 81 LEU A O 1
ATOM 638 N N . CYS A 1 82 ? 2.810 6.214 17.350 1.00 82.81 82 CYS A N 1
ATOM 639 C CA . CYS A 1 82 ? 3.435 5.826 18.609 1.00 82.81 82 CYS A CA 1
ATOM 640 C C . CYS A 1 82 ? 3.304 4.328 18.799 1.00 82.81 82 CYS A C 1
ATOM 642 O O . CYS A 1 82 ? 2.195 3.789 18.800 1.00 82.81 82 CYS A O 1
ATOM 644 N N . ARG A 1 83 ? 4.427 3.649 19.029 1.00 73.94 83 ARG A N 1
ATOM 645 C CA . ARG A 1 83 ? 4.372 2.272 19.517 1.00 73.94 83 ARG A CA 1
ATOM 646 C C . ARG A 1 83 ? 4.069 2.280 21.007 1.00 73.94 83 ARG A C 1
ATOM 648 O O . ARG A 1 83 ? 4.620 3.080 21.758 1.00 73.94 83 ARG A O 1
ATOM 655 N N . LYS A 1 84 ? 3.205 1.358 21.433 1.00 75.06 84 LYS A N 1
ATOM 656 C CA . LYS A 1 84 ? 2.947 1.134 22.854 1.00 75.06 84 LYS A CA 1
ATOM 657 C C . LYS A 1 84 ? 4.265 0.730 23.542 1.00 75.06 84 LYS A C 1
ATOM 659 O O . LYS A 1 84 ? 4.858 -0.266 23.113 1.00 75.06 84 LYS A O 1
ATOM 664 N N . PRO A 1 85 ? 4.705 1.452 24.588 1.00 77.31 85 PRO A N 1
ATOM 665 C CA . PRO A 1 85 ? 5.869 1.071 25.384 1.00 77.31 85 PRO A CA 1
ATOM 666 C C . PRO A 1 85 ? 5.699 -0.344 25.945 1.00 77.31 85 PRO A C 1
ATOM 668 O O . PRO A 1 85 ? 4.594 -0.722 26.351 1.00 77.31 85 PRO A O 1
ATOM 671 N N . ARG A 1 86 ? 6.768 -1.150 25.953 1.00 79.56 86 ARG A N 1
ATOM 672 C CA . ARG A 1 86 ? 6.721 -2.507 26.531 1.00 79.56 86 ARG A CA 1
ATOM 673 C C . ARG A 1 86 ? 7.018 -2.481 28.026 1.00 79.56 86 ARG A C 1
ATOM 675 O O . ARG A 1 86 ? 6.585 -3.383 28.741 1.00 79.56 86 ARG A O 1
ATOM 682 N N . ARG A 1 87 ? 7.741 -1.463 28.487 1.00 83.25 87 ARG A N 1
ATOM 683 C CA . ARG A 1 87 ? 8.080 -1.199 29.888 1.00 83.25 87 ARG A CA 1
ATOM 684 C C . ARG A 1 87 ? 7.756 0.251 30.243 1.00 83.25 87 ARG A C 1
ATOM 686 O O . ARG A 1 87 ? 7.610 1.089 29.362 1.00 83.25 87 ARG A O 1
ATOM 693 N N . LEU A 1 88 ? 7.621 0.520 31.540 1.00 76.50 88 LEU A N 1
ATOM 694 C CA . 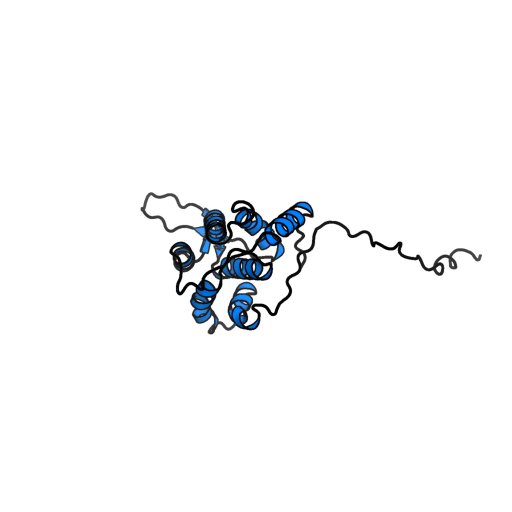LEU A 1 88 ? 7.319 1.857 32.069 1.00 76.50 88 LEU A CA 1
ATOM 695 C C . LEU A 1 88 ? 8.432 2.874 31.781 1.00 76.50 88 LEU A C 1
ATOM 697 O O . LEU A 1 88 ? 8.125 4.038 31.556 1.00 76.50 88 LEU A O 1
ATOM 701 N N . ASP A 1 89 ? 9.683 2.414 31.737 1.00 82.94 89 ASP A N 1
ATOM 702 C CA . ASP A 1 89 ? 10.865 3.255 31.506 1.00 82.94 89 ASP A CA 1
ATOM 703 C C . ASP A 1 89 ? 11.274 3.323 30.023 1.00 82.94 89 ASP A C 1
ATOM 705 O O . ASP A 1 89 ? 12.331 3.858 29.698 1.00 82.94 89 ASP A O 1
ATOM 709 N N . ASP A 1 90 ? 10.483 2.737 29.117 1.00 79.25 90 ASP A N 1
ATOM 710 C CA . ASP A 1 90 ? 10.780 2.801 27.687 1.00 79.25 90 ASP A CA 1
ATOM 711 C C . ASP A 1 90 ? 10.417 4.192 27.147 1.00 79.25 90 ASP A C 1
ATOM 713 O O . ASP A 1 90 ? 9.280 4.655 27.288 1.00 79.25 90 ASP A O 1
ATOM 717 N N . ASP A 1 91 ? 11.359 4.820 26.446 1.00 75.50 91 ASP A N 1
ATOM 718 C CA . ASP A 1 91 ? 11.093 6.055 25.716 1.00 75.50 91 ASP A CA 1
ATOM 719 C C . ASP A 1 91 ? 10.024 5.846 24.631 1.00 75.50 91 ASP A C 1
ATOM 721 O O . ASP A 1 91 ? 9.997 4.842 23.907 1.00 75.50 91 ASP A O 1
ATOM 725 N N . VAL A 1 92 ? 9.144 6.838 24.477 1.00 74.75 92 VAL A N 1
ATOM 726 C CA . VAL A 1 92 ? 8.138 6.840 23.411 1.00 74.75 92 VAL A CA 1
ATOM 727 C C . VAL A 1 92 ? 8.799 7.261 22.103 1.00 74.75 92 VAL A C 1
ATOM 729 O O . VAL A 1 92 ? 9.108 8.433 21.887 1.00 74.75 92 VAL A O 1
ATOM 732 N N . LEU A 1 93 ? 8.987 6.293 21.207 1.00 77.44 93 LEU A N 1
ATOM 733 C CA . LEU A 1 93 ? 9.495 6.547 19.865 1.00 77.44 93 LEU A CA 1
ATOM 734 C C . LEU A 1 93 ? 8.349 6.917 18.916 1.00 77.44 93 LEU A C 1
ATOM 736 O O . LEU A 1 93 ? 7.448 6.109 18.666 1.00 77.44 93 LEU A O 1
ATOM 740 N N . TRP A 1 94 ? 8.430 8.121 18.354 1.00 83.12 94 TRP A N 1
ATOM 741 C CA . TRP A 1 94 ? 7.569 8.566 17.263 1.00 83.12 94 TRP A CA 1
ATOM 742 C C . TRP A 1 94 ? 8.134 8.077 15.933 1.00 83.12 94 TRP A C 1
ATOM 744 O O . TRP A 1 94 ? 9.309 8.283 15.629 1.00 83.12 94 TRP A O 1
ATOM 754 N N . LEU A 1 95 ? 7.290 7.421 15.143 1.00 86.81 95 LEU A N 1
ATOM 755 C CA . LEU A 1 95 ? 7.647 6.877 13.840 1.00 86.81 95 LEU A CA 1
ATOM 756 C C . LEU A 1 95 ? 6.738 7.467 12.771 1.00 86.81 95 LEU A C 1
ATOM 758 O O . LEU A 1 95 ? 5.519 7.443 12.914 1.00 86.81 95 LEU A O 1
ATOM 762 N N . ASP A 1 96 ? 7.314 7.928 11.668 1.00 91.50 96 ASP A N 1
ATOM 763 C CA . ASP A 1 96 ? 6.517 8.277 10.497 1.00 91.50 96 ASP A CA 1
ATOM 764 C C . ASP A 1 96 ? 5.984 7.011 9.827 1.00 91.50 96 ASP A C 1
ATOM 766 O O . ASP A 1 96 ? 6.699 6.015 9.647 1.00 91.50 96 ASP A O 1
ATOM 770 N N . GLY A 1 97 ? 4.720 7.054 9.425 1.00 94.25 97 GLY A N 1
ATOM 771 C CA . GLY A 1 97 ? 4.065 5.915 8.811 1.00 94.25 97 GLY A CA 1
ATOM 772 C C . GLY A 1 97 ? 2.714 6.250 8.209 1.00 94.25 97 GLY A C 1
ATOM 773 O O . GLY A 1 97 ? 2.429 7.395 7.848 1.00 94.25 97 GLY A O 1
ATOM 774 N N . TYR A 1 98 ? 1.888 5.218 8.103 1.00 95.56 98 TYR A N 1
ATOM 775 C CA . TYR A 1 98 ? 0.562 5.282 7.510 1.00 95.56 98 TYR A CA 1
ATOM 776 C C . TYR A 1 98 ? -0.459 4.655 8.456 1.00 95.56 98 TYR A C 1
ATOM 778 O O . TYR A 1 98 ? -0.189 3.630 9.092 1.00 95.56 98 TYR A O 1
ATOM 786 N N . ALA A 1 99 ? -1.647 5.254 8.527 1.00 95.06 99 ALA A N 1
ATOM 787 C CA . ALA A 1 99 ? -2.790 4.613 9.159 1.00 95.06 99 ALA A CA 1
ATOM 788 C C . ALA A 1 99 ? -3.202 3.370 8.355 1.00 95.06 99 ALA A C 1
ATOM 790 O O . ALA A 1 99 ? -2.865 3.238 7.176 1.00 95.06 99 ALA A O 1
ATOM 791 N N . VAL A 1 100 ? -3.961 2.460 8.971 1.00 95.44 100 VAL A N 1
ATOM 792 C CA . VAL A 1 100 ? -4.332 1.185 8.332 1.00 95.44 100 VAL A CA 1
ATOM 793 C C . VAL A 1 100 ? -4.975 1.375 6.958 1.00 95.44 100 VAL A C 1
ATOM 795 O O . VAL A 1 100 ? -4.538 0.763 5.984 1.00 95.44 100 VAL A O 1
ATOM 798 N N . ALA A 1 101 ? -5.996 2.231 6.863 1.00 95.75 101 ALA A N 1
ATOM 799 C CA . ALA A 1 101 ? -6.708 2.450 5.606 1.00 95.75 101 ALA A CA 1
ATOM 800 C C . ALA A 1 101 ? -5.786 3.028 4.519 1.00 95.75 101 ALA A C 1
ATOM 802 O O . ALA A 1 101 ? -5.847 2.615 3.366 1.00 95.75 101 ALA A O 1
ATOM 803 N N . ASP A 1 102 ? -4.891 3.934 4.901 1.00 96.75 102 ASP A N 1
ATOM 804 C CA . ASP A 1 102 ? -3.953 4.604 4.003 1.00 96.75 102 ASP A CA 1
ATOM 805 C C . ASP A 1 102 ? -2.862 3.655 3.490 1.00 96.75 102 ASP A C 1
ATOM 807 O O . ASP A 1 102 ? -2.572 3.623 2.293 1.00 96.75 102 ASP A O 1
ATOM 811 N N . ALA A 1 103 ? -2.320 2.806 4.368 1.00 96.56 103 ALA A N 1
ATOM 812 C CA . ALA A 1 103 ? -1.369 1.761 3.996 1.00 96.56 103 ALA A CA 1
ATOM 813 C C . ALA A 1 103 ? -1.990 0.769 3.000 1.00 96.56 103 ALA A C 1
ATOM 815 O O . ALA A 1 103 ? -1.380 0.415 1.990 1.00 96.56 103 ALA A O 1
ATOM 816 N N . VAL A 1 104 ? -3.230 0.340 3.251 1.00 96.62 104 VAL A N 1
ATOM 817 C CA . VAL A 1 104 ? -3.933 -0.597 2.364 1.00 96.62 104 VAL A CA 1
ATOM 818 C C . VAL A 1 104 ? -4.314 0.063 1.046 1.00 96.62 104 VAL A C 1
ATOM 820 O O . VAL A 1 104 ? -4.153 -0.555 -0.005 1.00 96.62 104 VAL A O 1
ATOM 823 N N . ALA A 1 105 ? -4.746 1.324 1.064 1.00 96.12 105 ALA A N 1
ATOM 824 C CA . ALA A 1 105 ? -4.999 2.078 -0.156 1.00 96.12 105 ALA A CA 1
ATOM 825 C C . ALA A 1 105 ? -3.739 2.181 -1.029 1.00 96.12 105 ALA A C 1
ATOM 827 O O . ALA A 1 105 ? -3.808 1.962 -2.240 1.00 96.12 105 ALA A O 1
ATOM 828 N N . LEU A 1 106 ? -2.573 2.418 -0.419 1.00 96.25 106 LEU A N 1
ATOM 829 C CA . LEU A 1 106 ? -1.293 2.422 -1.125 1.00 96.25 106 LEU A CA 1
ATOM 830 C C . LEU A 1 106 ? -0.990 1.062 -1.766 1.00 96.25 106 LEU A C 1
ATOM 832 O O . LEU A 1 106 ? -0.627 1.015 -2.941 1.00 96.25 106 LEU A O 1
ATOM 836 N N . LEU A 1 107 ? -1.212 -0.044 -1.048 1.00 95.75 107 LEU A N 1
ATOM 837 C CA . LEU A 1 107 ? -1.060 -1.392 -1.609 1.00 95.75 107 LEU A CA 1
ATOM 838 C C . LEU A 1 107 ? -2.020 -1.647 -2.781 1.00 95.75 107 LEU A C 1
ATOM 840 O O . LEU A 1 107 ? -1.615 -2.257 -3.767 1.00 95.75 107 LEU A O 1
ATOM 844 N N . ILE A 1 108 ? -3.260 -1.149 -2.725 1.00 95.12 108 ILE A N 1
ATOM 845 C CA . ILE A 1 108 ? -4.215 -1.241 -3.843 1.00 95.12 108 ILE A CA 1
ATOM 846 C C . ILE A 1 108 ? -3.701 -0.460 -5.057 1.00 95.12 108 ILE A C 1
ATOM 848 O O . ILE A 1 108 ? -3.731 -0.973 -6.177 1.00 95.12 108 ILE A O 1
ATOM 852 N N . PHE A 1 109 ? -3.201 0.764 -4.870 1.00 94.62 109 PHE A N 1
ATOM 853 C CA . PHE A 1 109 ? -2.615 1.523 -5.976 1.00 94.62 109 PHE A CA 1
ATOM 854 C C . PHE A 1 109 ? -1.390 0.823 -6.563 1.00 94.62 109 PHE A C 1
ATOM 856 O O . PHE A 1 109 ? -1.262 0.742 -7.784 1.00 94.62 109 PHE A O 1
ATOM 863 N N . MET A 1 110 ? -0.517 0.269 -5.722 1.00 94.38 110 MET A N 1
ATOM 864 C CA . MET A 1 110 ? 0.630 -0.515 -6.176 1.00 94.38 110 MET A CA 1
ATOM 865 C C . MET A 1 110 ? 0.185 -1.764 -6.954 1.00 94.38 110 MET A C 1
ATOM 867 O O . MET A 1 110 ? 0.699 -2.018 -8.043 1.00 94.38 110 MET A O 1
ATOM 871 N N . GLU A 1 111 ? -0.821 -2.502 -6.481 1.00 93.38 111 GLU A N 1
ATOM 872 C CA . GLU A 1 111 ? -1.378 -3.643 -7.219 1.00 93.38 111 GLU A CA 1
ATOM 873 C C . GLU A 1 111 ? -1.903 -3.211 -8.598 1.00 93.38 111 GLU A C 1
ATOM 875 O O . GLU A 1 111 ? -1.583 -3.840 -9.609 1.00 93.38 111 GLU A O 1
ATOM 880 N N . ARG A 1 112 ? -2.649 -2.100 -8.662 1.00 92.38 112 ARG A N 1
ATOM 881 C CA . ARG A 1 112 ? -3.197 -1.541 -9.912 1.00 92.38 112 ARG A CA 1
ATOM 882 C C . ARG A 1 112 ? -2.123 -1.088 -10.896 1.00 92.38 112 ARG A C 1
ATOM 884 O O . ARG A 1 112 ? -2.340 -1.158 -12.102 1.00 92.38 112 ARG A O 1
ATOM 891 N N . LEU A 1 113 ? -0.980 -0.623 -10.398 1.00 91.94 113 LEU A N 1
ATOM 892 C CA . LEU A 1 113 ? 0.189 -0.304 -11.220 1.00 91.94 113 LEU A CA 1
ATOM 893 C C . LEU A 1 113 ? 0.910 -1.561 -11.727 1.00 91.94 113 LEU A C 1
ATOM 895 O O . LEU A 1 113 ? 1.715 -1.468 -12.646 1.00 91.94 113 LEU A O 1
ATOM 899 N N . GLY A 1 114 ? 0.612 -2.732 -11.161 1.00 91.06 114 GLY A N 1
ATOM 900 C CA . GLY A 1 114 ? 1.185 -4.012 -11.562 1.00 91.06 114 GLY A CA 1
ATOM 901 C C . GLY A 1 114 ? 2.290 -4.521 -10.642 1.00 91.06 114 GLY A C 1
ATOM 902 O O . GLY A 1 114 ? 2.963 -5.488 -11.008 1.00 91.06 114 GLY A O 1
ATOM 903 N N . PHE A 1 115 ? 2.488 -3.916 -9.465 1.00 92.75 115 PHE A N 1
ATOM 904 C CA . PHE A 1 115 ? 3.349 -4.494 -8.434 1.00 92.75 115 PHE A CA 1
ATOM 905 C C . PHE A 1 115 ? 2.756 -5.827 -7.939 1.00 92.75 115 PHE A C 1
ATOM 907 O O . PHE A 1 115 ? 1.540 -6.034 -7.885 1.00 92.75 115 PHE A O 1
ATOM 914 N N . ALA A 1 116 ? 3.623 -6.766 -7.584 1.00 92.06 116 ALA A N 1
ATOM 915 C CA . ALA A 1 116 ? 3.297 -8.055 -7.002 1.00 92.06 116 ALA A CA 1
ATOM 916 C C . ALA A 1 116 ? 3.078 -7.907 -5.490 1.00 92.06 116 ALA A C 1
ATOM 918 O O . ALA A 1 116 ? 3.753 -8.530 -4.684 1.00 92.06 116 ALA A O 1
ATOM 919 N N . VAL A 1 117 ? 2.090 -7.095 -5.125 1.00 91.44 117 VAL A N 1
ATOM 920 C CA . VAL A 1 117 ? 1.579 -6.966 -3.755 1.00 91.44 117 VAL A CA 1
ATOM 921 C C . VAL A 1 117 ? 0.206 -7.629 -3.639 1.00 91.44 117 VAL A C 1
ATOM 923 O O . VAL A 1 117 ? -0.487 -7.809 -4.640 1.00 91.44 117 VAL A O 1
ATOM 926 N N . SER A 1 118 ? -0.193 -8.002 -2.421 1.00 88.19 118 SER A N 1
ATOM 927 C CA . SER A 1 118 ? -1.438 -8.740 -2.164 1.00 88.19 118 SER A CA 1
ATOM 928 C C . SER A 1 118 ? -2.312 -8.045 -1.108 1.00 88.19 118 SER A C 1
ATOM 930 O O . SER A 1 118 ? -2.354 -8.496 0.035 1.00 88.19 118 SER A O 1
ATOM 932 N N . PRO A 1 119 ? -3.055 -6.977 -1.458 1.00 92.56 119 PRO A N 1
ATOM 933 C CA . PRO A 1 119 ? -3.908 -6.270 -0.498 1.00 92.56 119 PRO A CA 1
ATOM 934 C C . PRO A 1 119 ? -5.180 -7.043 -0.105 1.00 92.56 119 PRO A C 1
ATOM 936 O O . PRO A 1 119 ? -5.848 -6.666 0.852 1.00 92.56 119 PRO A O 1
ATOM 939 N N . GLY A 1 120 ? -5.538 -8.117 -0.820 1.00 91.62 120 GLY A N 1
ATOM 940 C CA . GLY A 1 120 ? -6.850 -8.769 -0.711 1.00 91.62 120 GLY A CA 1
ATOM 941 C C . GLY A 1 120 ? -7.258 -9.183 0.708 1.00 91.62 120 GLY A C 1
ATOM 942 O O . GLY A 1 120 ? -8.368 -8.867 1.128 1.00 91.62 120 GLY A O 1
ATOM 943 N N . GLN A 1 121 ? -6.369 -9.835 1.463 1.00 92.06 121 GLN A N 1
ATOM 944 C CA . GLN A 1 121 ? -6.673 -10.285 2.830 1.00 92.06 121 GLN A CA 1
ATOM 945 C C . GLN A 1 121 ? -6.859 -9.110 3.802 1.00 92.06 121 GLN A C 1
ATOM 947 O O . GLN A 1 121 ? -7.785 -9.113 4.612 1.00 92.06 121 GLN A O 1
ATOM 952 N N . LEU A 1 122 ? -6.034 -8.066 3.676 1.00 93.50 122 LEU A N 1
ATOM 953 C CA . LEU A 1 122 ? -6.183 -6.831 4.448 1.00 93.50 122 LEU A CA 1
ATOM 954 C C . LEU A 1 122 ? -7.502 -6.120 4.126 1.00 93.50 122 LEU A C 1
ATOM 956 O O . LEU A 1 122 ? -8.198 -5.666 5.033 1.00 93.50 122 LEU A O 1
ATOM 960 N N . VAL A 1 123 ? -7.882 -6.070 2.847 1.00 94.19 123 VAL A N 1
ATOM 961 C CA . VAL A 1 123 ? -9.160 -5.491 2.417 1.00 94.19 123 VAL A CA 1
ATOM 962 C C . VAL A 1 123 ? -10.337 -6.220 3.067 1.00 94.19 123 VAL A C 1
ATOM 964 O O . VAL A 1 123 ? -11.210 -5.554 3.620 1.00 94.19 123 VAL A O 1
ATOM 967 N N . GLN A 1 124 ? -10.354 -7.559 3.062 1.00 92.31 124 GLN A N 1
ATOM 968 C CA . GLN A 1 124 ? -11.424 -8.324 3.720 1.00 92.31 124 GLN A CA 1
ATOM 969 C C . GLN A 1 124 ? -11.512 -8.024 5.216 1.00 92.31 124 GLN A C 1
ATOM 971 O O . GLN A 1 124 ? -12.603 -7.792 5.736 1.00 92.31 124 GLN A O 1
ATOM 976 N N . ALA A 1 125 ? -10.365 -7.974 5.896 1.00 92.44 125 ALA A N 1
ATOM 977 C CA . ALA A 1 125 ? -10.309 -7.714 7.330 1.00 92.44 125 ALA A CA 1
ATOM 978 C C . ALA A 1 125 ? -10.844 -6.319 7.707 1.00 92.44 125 ALA A C 1
ATOM 980 O O . ALA A 1 125 ? -11.438 -6.151 8.769 1.00 92.44 125 ALA A O 1
ATOM 981 N N . ILE A 1 126 ? -10.660 -5.316 6.841 1.00 91.75 126 ILE A N 1
ATOM 982 C CA . ILE A 1 126 ? -11.054 -3.926 7.122 1.00 91.75 126 ILE A CA 1
ATOM 983 C C . ILE A 1 126 ? -12.489 -3.633 6.676 1.00 91.75 126 ILE A C 1
ATOM 985 O O . ILE A 1 126 ? -13.177 -2.848 7.328 1.00 91.75 126 ILE A O 1
ATOM 989 N N . LYS A 1 127 ? -12.966 -4.264 5.596 1.00 89.19 127 LYS A N 1
ATOM 990 C CA . LYS A 1 127 ? -14.285 -4.001 4.996 1.00 89.19 127 LYS A CA 1
ATOM 991 C C . LYS A 1 127 ? -15.436 -4.035 6.001 1.00 89.19 127 LYS A C 1
ATOM 993 O O . LYS A 1 127 ? -16.301 -3.160 5.951 1.00 89.19 127 LYS A O 1
ATOM 998 N N . GLY A 1 128 ? -15.421 -4.989 6.935 1.00 83.31 128 GLY A N 1
ATOM 999 C CA . GLY A 1 128 ? -16.452 -5.108 7.974 1.00 83.31 128 GLY A CA 1
ATOM 1000 C C . GLY A 1 128 ? -16.604 -3.842 8.825 1.00 83.31 128 GLY A C 1
ATOM 1001 O O . GLY A 1 128 ? -17.720 -3.449 9.153 1.00 83.31 128 GLY A O 1
ATOM 1002 N N . ASN A 1 129 ? -15.501 -3.141 9.091 1.00 84.56 129 ASN A N 1
ATOM 1003 C CA . ASN A 1 129 ? -15.486 -1.915 9.893 1.00 84.56 129 ASN A CA 1
ATOM 1004 C C . ASN A 1 129 ? -15.891 -0.661 9.098 1.00 84.56 129 ASN A C 1
ATOM 1006 O O . ASN A 1 129 ? -16.110 0.397 9.689 1.00 84.56 129 ASN A O 1
ATOM 1010 N N . LEU A 1 130 ? -15.969 -0.753 7.765 1.00 87.00 130 LEU A N 1
ATOM 1011 C CA . LEU A 1 130 ? -16.312 0.370 6.886 1.00 87.00 130 LEU A CA 1
ATOM 1012 C C . LEU A 1 130 ? -17.804 0.422 6.546 1.00 87.00 130 LEU A C 1
ATOM 1014 O O . LEU A 1 130 ? -18.336 1.509 6.342 1.00 87.00 130 LEU A O 1
ATOM 1018 N N . ALA A 1 131 ? -18.492 -0.723 6.521 1.00 76.38 131 ALA A N 1
ATOM 1019 C CA . ALA A 1 131 ? -19.884 -0.820 6.073 1.00 76.38 131 ALA A CA 1
ATOM 1020 C C . ALA A 1 131 ? -20.884 0.005 6.911 1.00 76.38 131 ALA A C 1
ATOM 1022 O O . ALA A 1 131 ? -21.931 0.393 6.404 1.00 76.38 131 ALA A O 1
ATOM 1023 N N . GLY A 1 132 ? -20.568 0.285 8.180 1.00 78.19 132 GLY A N 1
ATOM 1024 C CA . GLY A 1 132 ? -21.424 1.061 9.084 1.00 78.19 132 GLY A CA 1
ATOM 1025 C C . GLY A 1 132 ? -21.114 2.560 9.156 1.00 78.19 132 GLY A C 1
ATOM 1026 O O . GLY A 1 132 ? -21.778 3.274 9.907 1.00 78.19 132 GLY A O 1
ATOM 1027 N N . LYS A 1 133 ? -20.095 3.056 8.439 1.00 88.19 133 LYS A N 1
ATOM 1028 C CA . LYS A 1 133 ? -19.682 4.462 8.541 1.00 88.19 133 LYS A CA 1
ATOM 1029 C C . LYS A 1 133 ? -20.527 5.362 7.626 1.00 88.19 133 LYS A C 1
ATOM 1031 O O . LYS A 1 133 ? -20.659 5.058 6.444 1.00 88.19 133 LYS A O 1
ATOM 1036 N N . PRO A 1 134 ? -21.040 6.505 8.123 1.00 87.25 134 PRO A N 1
ATOM 1037 C CA . PRO A 1 134 ? -21.837 7.431 7.312 1.00 87.25 134 PRO A CA 1
ATOM 1038 C C . PRO A 1 134 ? -20.993 8.242 6.317 1.00 87.25 134 PRO A C 1
ATOM 1040 O O . PRO A 1 134 ? -21.509 8.714 5.309 1.00 87.25 134 PRO A O 1
ATOM 1043 N N . MET A 1 135 ? -19.702 8.423 6.602 1.00 91.31 135 MET A N 1
ATOM 1044 C CA . MET A 1 135 ? -18.750 9.124 5.746 1.00 91.31 135 MET A CA 1
ATOM 1045 C C . MET A 1 135 ? -17.462 8.314 5.676 1.00 91.31 135 MET A C 1
ATOM 1047 O O . MET A 1 135 ? -17.017 7.771 6.688 1.00 91.31 135 MET A O 1
ATOM 1051 N N . LEU A 1 136 ? -16.881 8.247 4.482 1.00 93.12 136 LEU A N 1
ATOM 1052 C CA . LEU A 1 136 ? -15.657 7.507 4.204 1.00 93.12 136 LEU A CA 1
ATOM 1053 C C . LEU A 1 136 ? -14.588 8.461 3.686 1.00 93.12 136 LEU A C 1
ATOM 1055 O O . LEU A 1 136 ? -14.885 9.384 2.922 1.00 93.12 136 LEU A O 1
ATOM 1059 N N . THR A 1 137 ? -13.340 8.215 4.072 1.00 93.25 137 THR A N 1
ATOM 1060 C CA . THR A 1 137 ? -12.190 8.838 3.408 1.00 93.25 137 THR A CA 1
ATOM 1061 C C . THR A 1 137 ? -11.983 8.236 2.014 1.00 93.25 137 THR A C 1
ATOM 1063 O O . THR A 1 137 ? -12.533 7.183 1.682 1.00 93.25 137 THR A O 1
ATOM 1066 N N . GLU A 1 138 ? -11.166 8.880 1.175 1.00 92.56 138 GLU A N 1
ATOM 1067 C CA . GLU A 1 138 ? -10.834 8.356 -0.160 1.00 92.56 138 GLU A CA 1
ATOM 1068 C C . GLU A 1 138 ? -10.173 6.967 -0.078 1.00 92.56 138 GLU A C 1
ATOM 1070 O O . GLU A 1 138 ? -10.544 6.058 -0.824 1.00 92.56 138 GLU A O 1
ATOM 1075 N N . SER A 1 139 ? -9.269 6.769 0.889 1.00 94.94 139 SER A N 1
ATOM 1076 C CA . SER A 1 139 ? -8.624 5.482 1.174 1.00 94.94 139 SER A CA 1
ATOM 1077 C C . SER A 1 139 ? -9.636 4.404 1.575 1.00 94.94 139 SER A C 1
ATOM 1079 O O . SER A 1 139 ? -9.591 3.281 1.073 1.00 94.94 139 SER A O 1
ATOM 1081 N N . GLU A 1 140 ? -10.596 4.735 2.441 1.00 95.19 140 GLU A N 1
ATOM 1082 C CA . GLU A 1 140 ? -11.640 3.798 2.871 1.00 95.19 140 GLU A CA 1
ATOM 1083 C C . GLU A 1 140 ? -12.605 3.441 1.733 1.00 95.19 140 GLU A C 1
ATOM 1085 O O . GLU A 1 140 ? -12.956 2.273 1.556 1.00 95.19 140 GLU A O 1
ATOM 1090 N N . TYR A 1 141 ? -12.994 4.421 0.916 1.00 93.44 141 TYR A N 1
ATOM 1091 C CA . TYR A 1 141 ? -13.819 4.188 -0.269 1.00 93.44 141 TYR A CA 1
ATOM 1092 C C . TYR A 1 141 ? -13.121 3.262 -1.279 1.00 93.44 141 TYR A C 1
ATOM 1094 O O . TYR A 1 141 ? -13.744 2.354 -1.845 1.00 93.44 141 TYR A O 1
ATOM 1102 N N . LEU A 1 142 ? -11.812 3.445 -1.475 1.00 93.25 142 LEU A N 1
ATOM 1103 C CA . LEU A 1 142 ? -10.996 2.590 -2.334 1.00 93.25 142 LEU A CA 1
ATOM 1104 C C . LEU A 1 142 ? -10.980 1.132 -1.846 1.00 93.25 142 LEU A C 1
ATOM 1106 O O . LEU A 1 142 ? -11.105 0.212 -2.655 1.00 93.25 142 LEU A O 1
ATOM 1110 N N . ILE A 1 143 ? -10.869 0.923 -0.531 1.00 95.00 143 ILE A N 1
ATOM 1111 C CA . ILE A 1 143 ? -10.921 -0.406 0.099 1.00 95.00 143 ILE A CA 1
ATOM 1112 C C . ILE A 1 143 ? -12.303 -1.037 -0.081 1.00 95.00 143 ILE A C 1
ATOM 1114 O O . ILE A 1 143 ? -12.410 -2.202 -0.472 1.00 95.00 143 ILE A O 1
ATOM 1118 N N . LEU A 1 144 ? -13.372 -0.276 0.165 1.00 93.50 144 LEU A N 1
ATOM 1119 C CA . LEU A 1 144 ? -14.744 -0.773 0.057 1.00 93.50 144 LEU A CA 1
ATOM 1120 C C . LEU A 1 144 ? -15.062 -1.256 -1.367 1.00 93.50 144 LEU A C 1
ATOM 1122 O O . LEU A 1 144 ? -15.627 -2.334 -1.553 1.00 93.50 144 LEU A O 1
ATOM 1126 N N . THR A 1 145 ? -14.635 -0.491 -2.373 1.00 91.56 145 THR A N 1
ATOM 1127 C CA . THR A 1 145 ? -14.887 -0.761 -3.800 1.00 91.56 145 THR A CA 1
ATOM 1128 C C . THR A 1 145 ? -13.837 -1.657 -4.465 1.00 91.56 145 THR A C 1
ATOM 1130 O O . THR A 1 145 ? -13.887 -1.887 -5.678 1.00 91.56 145 THR A O 1
ATOM 1133 N N . TYR A 1 146 ? -12.881 -2.184 -3.697 1.00 93.12 146 TYR A N 1
ATOM 1134 C CA . TYR A 1 146 ? -11.730 -2.924 -4.213 1.00 93.12 146 TYR A CA 1
ATOM 1135 C C . TYR A 1 146 ? -12.118 -4.089 -5.133 1.00 93.12 146 TYR A C 1
ATOM 1137 O O . TYR A 1 146 ? -11.643 -4.150 -6.258 1.00 93.12 146 TYR A O 1
ATOM 1145 N N . GLU A 1 147 ? -13.020 -4.975 -4.704 1.00 89.56 147 GLU A N 1
ATOM 1146 C CA . GLU A 1 147 ? -13.405 -6.167 -5.482 1.00 89.56 147 GLU A CA 1
ATOM 1147 C C . GLU A 1 147 ? -14.013 -5.831 -6.842 1.00 89.56 147 GLU A C 1
ATOM 1149 O O . GLU A 1 147 ? -13.689 -6.476 -7.832 1.00 89.56 147 GLU A O 1
ATOM 1154 N N . VAL A 1 148 ? -14.865 -4.805 -6.891 1.00 88.81 148 VAL A N 1
ATOM 1155 C CA . VAL A 1 148 ? -15.557 -4.393 -8.120 1.00 88.81 148 VAL A CA 1
ATOM 1156 C C . VAL A 1 148 ? -14.604 -3.661 -9.066 1.00 88.81 148 VAL A C 1
ATOM 1158 O O . VAL A 1 148 ? -14.723 -3.759 -10.282 1.00 88.81 148 VAL A O 1
ATOM 1161 N N . SER A 1 149 ? -13.642 -2.917 -8.516 1.00 86.25 149 SER A N 1
ATOM 1162 C CA . SER A 1 149 ? -12.688 -2.129 -9.303 1.00 86.25 149 SER A CA 1
ATOM 1163 C C . SER A 1 149 ? -11.428 -2.899 -9.710 1.00 86.25 149 SER A C 1
ATOM 1165 O O . SER A 1 149 ? -10.707 -2.465 -10.615 1.00 86.25 149 SER A O 1
ATOM 1167 N N . ARG A 1 150 ? -11.145 -4.041 -9.073 1.00 85.44 150 ARG A N 1
ATOM 1168 C CA . ARG A 1 150 ? -9.957 -4.857 -9.343 1.00 85.44 150 ARG A CA 1
ATOM 1169 C C . ARG A 1 150 ? -9.932 -5.296 -10.807 1.00 85.44 150 ARG A C 1
ATOM 1171 O O . ARG A 1 150 ? -10.907 -5.817 -11.336 1.00 85.44 150 ARG A O 1
ATOM 1178 N N . GLY A 1 151 ? -8.813 -5.048 -11.485 1.00 79.88 151 GLY A N 1
ATOM 1179 C CA . GLY A 1 151 ? -8.626 -5.392 -12.902 1.00 79.88 151 GLY A CA 1
ATOM 1180 C C . GLY A 1 151 ? -9.428 -4.549 -13.904 1.00 79.88 151 GLY A C 1
ATOM 1181 O O . GLY A 1 151 ? -9.163 -4.641 -15.098 1.00 79.88 151 GLY A O 1
ATOM 1182 N N . CYS A 1 152 ? -10.353 -3.700 -13.445 1.00 77.44 152 CYS A N 1
ATOM 1183 C CA . CYS A 1 152 ? -11.232 -2.903 -14.307 1.00 77.44 152 CYS A CA 1
ATOM 1184 C C . CYS A 1 152 ? -10.833 -1.420 -14.383 1.00 77.44 152 CYS A C 1
ATOM 1186 O O . CYS A 1 152 ? -11.386 -0.666 -15.180 1.00 77.44 152 CYS A O 1
ATOM 1188 N N . THR A 1 153 ? -9.877 -0.976 -13.562 1.00 79.94 153 THR A N 1
ATOM 1189 C CA . THR A 1 153 ? -9.438 0.426 -13.503 1.00 79.94 153 THR A CA 1
ATOM 1190 C C . THR A 1 153 ? -8.055 0.636 -14.104 1.00 79.94 153 THR A C 1
ATOM 1192 O O . THR A 1 153 ? -7.095 -0.024 -13.705 1.00 79.94 153 THR A O 1
ATOM 1195 N N . THR A 1 154 ? -7.919 1.633 -14.979 1.00 81.12 154 THR A N 1
ATOM 1196 C CA . THR A 1 154 ? -6.617 2.104 -15.469 1.00 81.12 154 THR A CA 1
ATOM 1197 C C . THR A 1 154 ? -6.038 3.154 -14.523 1.00 81.12 154 THR A C 1
ATOM 1199 O O . THR A 1 154 ? -6.674 4.172 -14.256 1.00 81.12 154 THR A O 1
ATOM 1202 N N . THR A 1 155 ? -4.810 2.940 -14.045 1.00 85.88 155 THR A N 1
ATOM 1203 C CA . THR A 1 155 ? -4.071 3.926 -13.236 1.00 85.88 155 THR A CA 1
ATOM 1204 C C . THR A 1 155 ? -2.943 4.524 -14.067 1.00 85.88 155 THR A C 1
ATOM 1206 O O . THR A 1 155 ? -2.162 3.789 -14.664 1.00 85.88 155 THR A O 1
ATOM 1209 N N . VAL A 1 156 ? -2.852 5.857 -14.119 1.00 85.75 156 VAL A N 1
ATOM 1210 C CA . VAL A 1 156 ? -1.847 6.574 -14.923 1.00 85.75 156 VAL A CA 1
ATOM 1211 C C . VAL A 1 156 ? -0.885 7.342 -14.020 1.00 85.75 156 VAL A C 1
ATOM 1213 O O . VAL A 1 156 ? -1.293 8.230 -13.267 1.00 85.75 156 VAL A O 1
ATOM 1216 N N . LEU A 1 157 ? 0.406 7.041 -14.156 1.00 86.62 157 LEU A N 1
ATOM 1217 C CA . LEU A 1 157 ? 1.491 7.839 -13.588 1.00 86.62 157 LEU A CA 1
ATOM 1218 C C . LEU A 1 157 ? 1.965 8.877 -14.605 1.00 86.62 157 LEU A C 1
ATOM 1220 O O . LEU A 1 157 ? 2.127 8.575 -15.788 1.00 86.62 157 LEU A O 1
ATOM 1224 N N . ARG A 1 158 ? 2.186 10.108 -14.142 1.00 85.94 158 ARG A N 1
ATOM 1225 C CA . ARG A 1 158 ? 2.721 11.204 -14.954 1.00 85.94 158 ARG A CA 1
ATOM 1226 C C . ARG A 1 158 ? 4.034 11.698 -14.364 1.00 85.94 158 ARG A C 1
ATOM 1228 O O . ARG A 1 158 ? 4.146 11.868 -13.149 1.00 85.94 158 ARG A O 1
ATOM 1235 N N . SER A 1 159 ? 5.001 11.941 -15.242 1.00 84.19 159 SER A N 1
ATOM 1236 C CA . SER A 1 159 ? 6.252 12.595 -14.880 1.00 84.19 159 SER A CA 1
ATOM 1237 C C . SER A 1 159 ? 6.065 14.105 -14.715 1.00 84.19 159 SER A C 1
ATOM 1239 O O . SER A 1 159 ? 5.120 14.695 -15.245 1.00 84.19 159 SER A O 1
ATOM 1241 N N . ASP A 1 160 ? 7.002 14.732 -14.016 1.00 79.75 160 ASP A N 1
ATOM 1242 C CA . ASP A 1 160 ? 7.186 16.182 -13.957 1.00 79.75 160 ASP A CA 1
ATOM 1243 C C . ASP A 1 160 ? 7.695 16.809 -15.259 1.00 79.75 160 ASP A C 1
ATOM 1245 O O . ASP A 1 160 ? 7.447 17.997 -15.471 1.00 79.75 160 ASP A O 1
ATOM 1249 N N . ALA A 1 161 ? 8.349 16.020 -16.116 1.00 74.19 161 ALA A N 1
ATOM 1250 C CA . ALA A 1 161 ? 8.891 16.466 -17.395 1.00 74.19 161 ALA A CA 1
ATOM 1251 C C . ALA A 1 161 ? 7.834 17.157 -18.275 1.00 74.19 161 ALA A C 1
ATOM 1253 O O . ALA A 1 161 ? 6.761 16.605 -18.550 1.00 74.19 161 ALA A O 1
ATOM 1254 N N . GLU A 1 162 ? 8.159 18.358 -18.753 1.00 68.19 162 GLU A N 1
ATOM 1255 C CA . GLU A 1 162 ? 7.340 19.073 -19.726 1.00 68.19 162 GLU A CA 1
ATOM 1256 C C . GLU A 1 162 ? 7.334 18.308 -21.051 1.00 68.19 162 GLU A C 1
ATOM 1258 O O . GLU A 1 162 ? 8.372 18.082 -21.675 1.00 68.19 162 GLU A O 1
ATOM 1263 N N . ARG A 1 163 ? 6.147 17.887 -21.502 1.00 59.91 163 ARG A N 1
ATOM 1264 C CA . ARG A 1 163 ? 6.001 17.333 -22.848 1.00 59.91 163 ARG A CA 1
ATOM 1265 C C . ARG A 1 163 ? 6.124 18.472 -23.848 1.00 59.91 163 ARG A C 1
ATOM 1267 O O . ARG A 1 163 ? 5.166 19.217 -24.040 1.00 59.91 163 ARG A O 1
ATOM 1274 N N . GLN A 1 164 ? 7.261 18.561 -24.532 1.00 58.06 164 GLN A N 1
ATOM 1275 C CA . GLN A 1 164 ? 7.287 19.260 -25.810 1.00 58.06 164 GLN A CA 1
ATOM 1276 C C . GLN A 1 164 ? 6.355 18.501 -26.768 1.00 58.06 164 GLN A C 1
ATOM 1278 O O . GLN A 1 164 ? 6.499 17.282 -26.919 1.00 58.06 164 GLN A O 1
ATOM 1283 N N . PRO A 1 165 ? 5.344 19.157 -27.360 1.00 55.97 165 PRO A N 1
ATOM 1284 C CA . PRO A 1 165 ? 4.493 18.496 -28.334 1.00 55.97 165 PRO A CA 1
ATOM 1285 C C . PRO A 1 165 ? 5.363 18.010 -29.500 1.00 55.97 165 PRO A C 1
ATOM 1287 O O . PRO A 1 165 ? 6.169 18.763 -30.037 1.00 55.97 165 PRO A O 1
ATOM 1290 N N . ALA A 1 166 ? 5.195 16.743 -29.891 1.00 58.34 166 ALA A N 1
ATOM 1291 C CA . ALA A 1 166 ? 5.959 16.114 -30.975 1.00 58.34 166 ALA A CA 1
ATOM 1292 C C . ALA A 1 166 ? 5.728 16.773 -32.350 1.00 58.34 166 ALA A C 1
ATOM 1294 O O . ALA A 1 166 ? 6.451 16.499 -33.303 1.00 58.34 166 ALA A O 1
ATOM 1295 N N . PHE A 1 167 ? 4.727 17.648 -32.445 1.00 52.62 167 PHE A N 1
ATOM 1296 C CA . PHE A 1 167 ? 4.449 18.456 -33.618 1.00 52.62 167 PHE A CA 1
ATOM 1297 C C . PHE A 1 167 ? 4.616 19.932 -33.256 1.00 52.62 167 PHE A C 1
ATOM 1299 O O . PHE A 1 167 ? 4.084 20.353 -32.222 1.00 52.62 167 PHE A O 1
ATOM 1306 N N . PRO A 1 168 ? 5.300 20.735 -34.093 1.00 57.19 168 PRO A N 1
ATOM 1307 C CA . PRO A 1 168 ? 5.277 22.176 -33.927 1.00 57.19 168 PRO A CA 1
ATOM 1308 C C . PRO A 1 168 ? 3.817 22.624 -33.968 1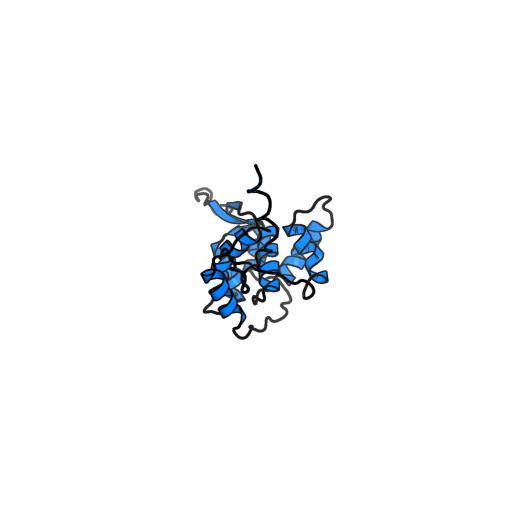.00 57.19 168 PRO A C 1
ATOM 1310 O O . PRO A 1 168 ? 3.076 22.296 -34.897 1.00 57.19 168 PRO A O 1
ATOM 1313 N N . THR A 1 169 ? 3.384 23.347 -32.938 1.00 52.91 169 THR A N 1
ATOM 1314 C CA . THR A 1 169 ? 2.097 24.029 -32.955 1.00 52.91 169 THR A CA 1
ATOM 1315 C C . THR A 1 169 ? 2.099 24.951 -34.166 1.00 52.91 169 THR A C 1
ATOM 1317 O O . THR A 1 169 ? 2.825 25.943 -34.211 1.00 52.91 169 THR A O 1
ATOM 1320 N N . THR A 1 170 ? 1.317 24.613 -35.192 1.00 55.34 170 THR A N 1
ATOM 1321 C CA . THR A 1 170 ? 1.064 25.528 -36.301 1.00 55.34 170 THR A CA 1
ATOM 1322 C C . THR A 1 170 ? 0.397 26.760 -35.707 1.00 55.34 170 THR A C 1
ATOM 1324 O O . THR A 1 170 ? -0.802 26.741 -35.419 1.00 55.34 170 THR A O 1
ATOM 1327 N N . LYS A 1 171 ? 1.175 27.823 -35.483 1.00 52.75 171 LYS A N 1
ATOM 1328 C CA . LYS A 1 171 ? 0.630 29.153 -35.231 1.00 52.75 171 LYS A CA 1
ATOM 1329 C C . LYS A 1 171 ? -0.229 29.482 -36.446 1.00 52.75 171 LYS A C 1
ATOM 1331 O O . LYS A 1 171 ? 0.289 29.639 -37.550 1.00 52.75 171 LYS A O 1
ATOM 1336 N N . ARG A 1 172 ? -1.554 29.503 -36.281 1.00 44.75 172 ARG A N 1
ATOM 1337 C CA . ARG A 1 172 ? -2.437 29.996 -37.339 1.00 44.75 172 ARG A CA 1
ATOM 1338 C C . ARG A 1 172 ? -2.080 31.460 -37.558 1.00 44.75 172 ARG A C 1
ATOM 1340 O O . ARG A 1 172 ? -2.145 32.262 -36.636 1.00 44.75 172 ARG A O 1
ATOM 1347 N N . HIS A 1 173 ? -1.716 31.785 -38.789 1.00 46.69 173 HIS A N 1
ATOM 1348 C CA . HIS A 1 173 ? -1.253 33.088 -39.265 1.00 46.69 173 HIS A CA 1
ATOM 1349 C C . HIS A 1 173 ? -2.354 34.175 -39.266 1.00 46.69 173 HIS A C 1
ATOM 1351 O O . HIS A 1 173 ? -2.380 35.028 -40.148 1.00 46.69 173 HIS A O 1
ATOM 1357 N N . ARG A 1 174 ? -3.318 34.118 -38.335 1.00 47.44 174 ARG A N 1
ATOM 1358 C CA . ARG A 1 174 ? -4.496 35.000 -38.305 1.00 47.44 174 ARG A CA 1
ATOM 1359 C C . ARG A 1 174 ? -4.501 36.023 -37.169 1.00 47.44 174 ARG A C 1
ATOM 1361 O O . ARG A 1 174 ? -5.455 36.779 -37.083 1.00 47.44 174 ARG A O 1
ATOM 1368 N N . GLU A 1 175 ? -3.443 36.094 -36.365 1.00 47.19 175 GLU A N 1
ATOM 1369 C CA . GLU A 1 175 ? -3.302 37.112 -35.306 1.00 47.19 175 GLU A CA 1
ATOM 1370 C C . GLU A 1 175 ? -2.276 38.214 -35.626 1.00 47.19 175 GLU A C 1
ATOM 1372 O O . GLU A 1 175 ? -2.066 39.102 -34.812 1.00 47.19 175 GLU A O 1
ATOM 1377 N N . ILE A 1 176 ? -1.670 38.222 -36.822 1.00 44.50 176 ILE A N 1
ATOM 1378 C CA . ILE A 1 176 ? -0.749 39.306 -37.230 1.00 44.50 176 ILE A CA 1
ATOM 1379 C C . ILE A 1 176 ? -1.499 40.474 -37.905 1.00 44.50 176 ILE A C 1
ATOM 1381 O O . ILE A 1 176 ? -0.985 41.582 -37.978 1.00 44.50 176 ILE A O 1
ATOM 1385 N N . VAL A 1 177 ? -2.759 40.298 -38.319 1.00 40.75 177 VAL A N 1
ATOM 1386 C CA . VAL A 1 177 ? -3.540 41.367 -38.975 1.00 40.75 177 VAL A CA 1
ATOM 1387 C C . VAL A 1 177 ? -4.434 42.088 -37.963 1.00 40.75 177 VAL A C 1
ATOM 1389 O O . VAL A 1 177 ? -5.657 42.046 -38.046 1.00 40.75 177 VAL A O 1
ATOM 1392 N N . SER A 1 178 ? -3.841 42.693 -36.938 1.00 40.38 178 SER A N 1
ATOM 1393 C CA . SER A 1 178 ? -4.501 43.744 -36.133 1.00 40.38 178 SER A CA 1
ATOM 1394 C C . SER A 1 178 ? -3.517 44.776 -35.570 1.00 40.38 178 SER A C 1
ATOM 1396 O O . SER A 1 178 ? -3.909 45.638 -34.792 1.00 40.38 178 SER A O 1
ATOM 1398 N N . GLN A 1 179 ? -2.250 44.737 -35.983 1.00 42.69 179 GLN A N 1
ATOM 1399 C CA . GLN A 1 179 ? -1.281 45.794 -35.709 1.00 42.69 179 GLN A CA 1
ATOM 1400 C C . GLN A 1 179 ? -0.683 46.254 -37.030 1.00 42.69 179 GLN A C 1
ATOM 1402 O O . GLN A 1 179 ? 0.415 45.851 -37.371 1.00 42.69 179 GLN A O 1
ATOM 1407 N N . GLU A 1 180 ? -1.471 47.007 -37.794 1.00 37.75 180 GLU A N 1
ATOM 1408 C CA . GLU A 1 180 ? -1.046 47.976 -38.815 1.00 37.75 180 GLU A CA 1
ATOM 1409 C C . GLU A 1 180 ? -2.294 48.374 -39.608 1.00 37.75 180 GLU A C 1
ATOM 1411 O O . GLU A 1 180 ? -2.668 47.659 -40.526 1.00 37.75 180 GLU A O 1
ATOM 1416 N N . VAL A 1 181 ? -2.975 49.452 -39.203 1.00 38.31 181 VAL A N 1
ATOM 1417 C CA . VAL A 1 181 ? -3.487 50.535 -40.069 1.00 38.31 181 VAL A CA 1
ATOM 1418 C C . VAL A 1 181 ? -3.871 51.702 -39.140 1.00 38.31 181 VAL A C 1
ATOM 1420 O O . VAL A 1 181 ? -4.847 51.594 -38.406 1.00 38.31 181 VAL A O 1
ATOM 1423 N N . VAL A 1 182 ? -3.037 52.751 -39.210 1.00 40.00 182 VAL A N 1
ATOM 1424 C CA . VAL A 1 182 ? -3.251 54.208 -39.009 1.00 40.00 182 VAL A CA 1
ATOM 1425 C C . VAL A 1 182 ? -4.123 54.679 -37.844 1.00 40.00 182 VAL A C 1
ATOM 1427 O O . VAL A 1 182 ? -5.364 54.573 -37.931 1.00 40.00 182 VAL A O 1
#

Sequence (182 aa):
MTGKLSSDQLQRIYKLLTEKRPRLDDRMGLTPAERALLECGGISRSDFDDLIIATEYRGFAAAGRYAEALAAYFRIPKVSLCRKPRRLDDDVLWLDGYAVADAVALLIFMERLGFAVSPGQLVQAIKGNLAGKPMLTESEYLILTYEVSRGCTTTVLRSDAERQPAFPTTKRHREIVSQEVV

Radius of gyration: 21.79 Å; chains: 1; bounding box: 38×72×72 Å